Protein AF-A0A920J2R2-F1 (afdb_monomer_lite)

pLDDT: mean 80.24, std 20.34, range [34.06, 97.69]

Sequence (107 aa):
MLVCLKLLDENMEHNNIDTKEVIGLLNEIMEYELAGVVRYTHYSLMVTGPHRLPIVDFLKEQANESLMHAQQAGEVLTGLDGHPSQKIAVIEETHNHSIKRYFGRKP

Structure (mmCIF, N/CA/C/O backbone):
data_AF-A0A920J2R2-F1
#
_entry.id   AF-A0A920J2R2-F1
#
loop_
_atom_site.group_PDB
_atom_site.id
_atom_site.type_symbol
_atom_site.label_atom_id
_atom_site.label_alt_id
_atom_site.label_comp_id
_atom_site.label_asym_id
_atom_site.label_entity_id
_atom_site.label_seq_id
_atom_site.pdbx_PDB_ins_code
_atom_site.Cartn_x
_atom_site.Cartn_y
_atom_site.Cartn_z
_atom_site.occupancy
_atom_site.B_iso_or_equiv
_atom_site.auth_seq_id
_atom_site.auth_comp_id
_atom_site.auth_asym_id
_atom_site.auth_atom_id
_atom_site.pdbx_PDB_model_num
ATOM 1 N N . MET A 1 1 ? -2.874 -8.890 -3.955 1.00 46.66 1 MET A N 1
ATOM 2 C CA . MET A 1 1 ? -3.532 -9.880 -3.067 1.00 46.66 1 MET A CA 1
ATOM 3 C C . MET A 1 1 ? -2.531 -10.752 -2.296 1.00 46.66 1 MET A C 1
ATOM 5 O O . MET A 1 1 ? -2.931 -11.456 -1.379 1.00 46.66 1 MET A O 1
ATOM 9 N N . LEU A 1 2 ? -1.226 -10.724 -2.626 1.00 41.81 2 LEU A N 1
ATOM 10 C CA . LEU A 1 2 ? -0.251 -11.681 -2.078 1.00 41.81 2 LEU A CA 1
ATOM 11 C C . LEU A 1 2 ? 0.444 -11.263 -0.763 1.00 41.81 2 LEU A C 1
ATOM 13 O O . LEU A 1 2 ? 1.125 -12.099 -0.177 1.00 41.81 2 LEU A O 1
ATOM 17 N N . VAL A 1 3 ? 0.309 -10.012 -0.301 1.00 50.25 3 VAL A N 1
ATOM 18 C CA . VAL A 1 3 ? 1.042 -9.529 0.891 1.00 50.25 3 VAL A CA 1
ATOM 19 C C . VAL A 1 3 ? 0.182 -9.572 2.161 1.00 50.25 3 VAL A C 1
ATOM 21 O O . VAL A 1 3 ? 0.661 -10.050 3.183 1.00 50.25 3 VAL A O 1
ATOM 24 N N . CYS A 1 4 ? -1.100 -9.201 2.100 1.00 46.78 4 CYS A N 1
ATOM 25 C CA . CYS A 1 4 ? -1.956 -9.164 3.296 1.00 46.78 4 CYS A CA 1
ATOM 26 C C . CYS A 1 4 ? -2.592 -10.514 3.671 1.00 46.78 4 CYS A C 1
ATOM 28 O O . CYS A 1 4 ? -2.792 -10.784 4.851 1.00 46.78 4 CYS A O 1
ATOM 30 N N . LEU A 1 5 ? -2.855 -11.411 2.708 1.00 40.72 5 LEU A N 1
ATOM 31 C CA . LEU A 1 5 ? -3.514 -12.692 3.015 1.00 40.72 5 LEU A CA 1
ATOM 32 C C . LEU A 1 5 ? -2.608 -13.653 3.805 1.00 40.72 5 LEU A C 1
ATOM 34 O O . LEU A 1 5 ? -3.093 -14.472 4.575 1.00 40.72 5 LEU A O 1
ATOM 38 N N . LYS A 1 6 ? -1.283 -13.527 3.660 1.00 47.97 6 LYS A N 1
ATOM 39 C CA . LYS A 1 6 ? -0.323 -14.426 4.316 1.00 47.97 6 LYS A CA 1
ATOM 40 C C . LYS A 1 6 ? -0.164 -14.166 5.816 1.00 47.97 6 LYS A C 1
ATOM 42 O O . LYS A 1 6 ? 0.309 -15.043 6.522 1.00 47.97 6 LYS A O 1
ATOM 47 N N . LEU A 1 7 ? -0.578 -12.991 6.292 1.00 41.94 7 LEU A N 1
ATOM 48 C CA . LEU A 1 7 ? -0.604 -12.663 7.721 1.00 41.94 7 LEU A CA 1
ATOM 49 C C . LEU A 1 7 ? -1.899 -13.125 8.406 1.00 41.94 7 LEU A C 1
ATOM 51 O O . LEU A 1 7 ? -1.913 -13.304 9.617 1.00 41.94 7 LEU A O 1
ATOM 55 N N . LEU A 1 8 ? -2.973 -13.345 7.641 1.00 48.41 8 LEU A N 1
ATOM 56 C CA . LEU A 1 8 ? -4.291 -13.699 8.177 1.00 48.41 8 LEU A CA 1
ATOM 57 C C . LEU A 1 8 ? -4.527 -15.215 8.288 1.00 48.41 8 LEU A C 1
ATOM 59 O O . LEU A 1 8 ? -5.426 -15.630 9.014 1.00 48.41 8 LEU A O 1
ATOM 63 N N . ASP A 1 9 ? -3.732 -16.037 7.596 1.00 45.88 9 ASP A N 1
ATOM 64 C CA . ASP A 1 9 ? -3.990 -17.480 7.454 1.00 45.88 9 ASP A CA 1
ATOM 65 C C . ASP A 1 9 ? -3.374 -18.345 8.576 1.00 45.88 9 ASP A C 1
ATOM 67 O O . ASP A 1 9 ? -3.753 -19.499 8.743 1.00 45.88 9 ASP A O 1
ATOM 71 N N . GLU A 1 10 ? -2.446 -17.817 9.390 1.00 46.94 10 GLU A N 1
ATOM 72 C CA . GLU A 1 10 ? -1.740 -18.653 10.380 1.00 46.94 10 GLU A CA 1
ATOM 73 C C . GLU A 1 10 ? -2.433 -18.794 11.755 1.00 46.94 10 GLU A C 1
ATOM 75 O O . GLU A 1 10 ? -2.002 -19.661 12.507 1.00 46.94 10 GLU A O 1
ATOM 80 N N . ASN A 1 11 ? -3.493 -18.042 12.123 1.00 44.50 11 ASN A N 1
ATOM 81 C CA . ASN A 1 11 ? -3.997 -18.061 13.525 1.00 44.50 11 ASN A CA 1
ATOM 82 C C . ASN A 1 11 ? -5.510 -17.826 13.794 1.00 44.50 11 ASN A C 1
ATOM 84 O O . ASN A 1 11 ? -5.868 -17.477 14.918 1.00 44.50 11 ASN A O 1
ATOM 88 N N . MET A 1 12 ? -6.442 -18.011 12.852 1.00 47.28 12 MET A N 1
ATOM 89 C CA . MET A 1 12 ? -7.875 -17.796 13.165 1.00 47.28 12 MET A CA 1
ATOM 90 C C . MET A 1 12 ? -8.524 -18.998 13.887 1.00 47.28 12 MET A C 1
ATOM 92 O O . MET A 1 12 ? -9.193 -19.830 13.275 1.00 47.28 12 MET A O 1
ATOM 96 N N . GLU A 1 13 ? -8.366 -19.067 15.213 1.00 50.34 13 GLU A N 1
ATOM 97 C CA . GLU A 1 13 ? -9.287 -19.798 16.096 1.00 50.34 13 GLU A CA 1
ATOM 98 C C . GLU A 1 13 ? -10.589 -19.000 16.287 1.00 50.34 13 GLU A C 1
ATOM 100 O O . GLU A 1 13 ? -10.580 -17.796 16.536 1.00 50.34 13 GLU A O 1
ATOM 105 N N . HIS A 1 14 ? -11.728 -19.690 16.197 1.00 53.56 14 HIS A N 1
ATOM 106 C CA . HIS A 1 14 ? -13.073 -19.121 16.298 1.00 53.56 14 HIS A CA 1
ATOM 107 C C . HIS A 1 14 ? -13.412 -18.756 17.759 1.00 53.56 14 HIS A C 1
ATOM 109 O O . HIS A 1 14 ? -14.188 -19.437 18.427 1.00 53.56 14 HIS A O 1
ATOM 115 N N . ASN A 1 15 ? -12.823 -17.675 18.263 1.00 52.25 15 ASN A N 1
ATOM 116 C CA . ASN A 1 15 ? -13.128 -17.078 19.561 1.00 52.25 15 ASN A CA 1
ATOM 117 C C . ASN A 1 15 ? -13.726 -15.676 19.357 1.00 52.25 15 ASN A C 1
ATOM 119 O O . ASN A 1 15 ? -13.498 -15.035 18.338 1.00 52.25 15 ASN A O 1
ATOM 123 N N . ASN A 1 16 ? -14.557 -15.242 20.306 1.00 59.19 16 ASN A N 1
ATOM 124 C CA . ASN A 1 16 ? -15.261 -13.955 20.338 1.00 59.19 16 ASN A CA 1
ATOM 125 C C . ASN A 1 16 ? -14.414 -12.796 19.759 1.00 59.19 16 ASN A C 1
ATOM 127 O O . ASN A 1 16 ? -13.436 -12.392 20.381 1.00 59.19 16 ASN A O 1
ATOM 131 N N . ILE A 1 17 ? -14.774 -12.308 18.566 1.00 71.12 17 ILE A N 1
ATOM 132 C CA . ILE A 1 17 ? -13.996 -11.317 17.809 1.00 71.12 17 ILE A CA 1
ATOM 133 C C . ILE A 1 17 ? -13.999 -9.988 18.577 1.00 71.12 17 ILE A C 1
ATOM 135 O O . ILE A 1 17 ? -15.046 -9.350 18.701 1.00 71.12 17 ILE A O 1
ATOM 139 N N . ASP A 1 18 ? -12.840 -9.553 19.079 1.00 87.19 18 ASP A N 1
ATOM 140 C CA . ASP A 1 18 ? -12.696 -8.228 19.685 1.00 87.19 18 ASP A CA 1
ATOM 141 C C . ASP A 1 18 ? -12.655 -7.162 18.582 1.00 87.19 18 ASP A C 1
ATOM 143 O O . ASP A 1 18 ? -11.689 -7.042 17.827 1.00 87.19 18 ASP A O 1
ATOM 147 N N . THR A 1 19 ? -13.708 -6.347 18.494 1.00 89.44 19 THR A N 1
ATOM 148 C CA . THR A 1 19 ? -13.801 -5.249 17.523 1.00 89.44 19 THR A CA 1
ATOM 149 C C . THR A 1 19 ? -12.601 -4.302 17.587 1.00 89.44 19 THR A C 1
ATOM 151 O O . THR A 1 19 ? -12.178 -3.791 16.551 1.00 89.44 19 THR A O 1
ATOM 154 N N . LYS A 1 20 ? -12.004 -4.075 18.765 1.00 91.31 20 LYS A N 1
ATOM 155 C CA . LYS A 1 20 ? -10.812 -3.219 18.889 1.00 91.31 20 LYS A CA 1
ATOM 156 C C . LYS A 1 20 ? -9.588 -3.849 18.240 1.00 91.31 20 LYS A C 1
ATOM 158 O O . LYS A 1 20 ? -8.809 -3.137 17.610 1.00 91.31 20 LYS A O 1
ATOM 163 N N . GLU A 1 21 ? -9.430 -5.159 18.387 1.00 91.62 21 GLU A N 1
ATOM 164 C CA . GLU A 1 21 ? -8.349 -5.913 17.754 1.00 91.62 21 GLU A CA 1
ATOM 165 C C . GLU A 1 21 ? -8.504 -5.890 16.230 1.00 91.62 21 GLU A C 1
ATOM 167 O O . GLU A 1 21 ? -7.554 -5.563 15.520 1.00 91.62 21 GLU A O 1
ATOM 172 N N . VAL A 1 22 ? -9.727 -6.097 15.731 1.00 91.94 22 VAL A N 1
ATOM 173 C CA . VAL A 1 22 ? -10.035 -6.001 14.295 1.00 91.94 22 VAL A CA 1
ATOM 174 C C . VAL A 1 22 ? -9.740 -4.606 13.745 1.00 91.94 22 VAL A C 1
ATOM 176 O O . VAL A 1 22 ? -9.115 -4.487 12.694 1.00 91.94 22 VAL A O 1
ATOM 179 N N . ILE A 1 23 ? -10.135 -3.539 14.447 1.00 94.12 23 ILE A N 1
ATOM 180 C CA . ILE A 1 23 ? -9.825 -2.157 14.041 1.00 94.12 23 ILE A CA 1
ATOM 181 C C . ILE A 1 23 ? -8.310 -1.922 13.995 1.00 94.12 23 ILE A C 1
ATOM 183 O O . ILE A 1 23 ? -7.819 -1.259 13.078 1.00 94.12 23 ILE A O 1
ATOM 187 N N . GLY A 1 24 ? -7.564 -2.451 14.968 1.00 93.81 24 GLY A N 1
ATOM 188 C CA . GLY A 1 24 ? -6.102 -2.377 14.987 1.00 93.81 24 GLY A CA 1
ATOM 189 C C . GLY A 1 24 ? -5.480 -3.060 13.770 1.00 93.81 24 GLY A C 1
ATOM 190 O O . GLY A 1 24 ? -4.674 -2.452 13.066 1.00 93.81 24 GLY A O 1
ATOM 191 N N . LEU A 1 25 ? -5.925 -4.280 13.474 1.00 93.06 25 LEU A N 1
ATOM 192 C CA . LEU A 1 25 ? -5.441 -5.072 12.348 1.00 93.06 25 LEU A CA 1
ATOM 193 C C . LEU A 1 25 ? -5.791 -4.444 10.992 1.00 93.06 25 LEU A C 1
ATOM 195 O O . LEU A 1 25 ? -4.955 -4.399 10.094 1.00 93.06 25 LEU A O 1
ATOM 199 N N . LEU A 1 26 ? -7.004 -3.910 10.837 1.00 93.31 26 LEU A N 1
ATOM 200 C CA . LEU A 1 26 ? -7.414 -3.215 9.614 1.00 93.31 26 LEU A CA 1
ATOM 201 C C . LEU A 1 26 ? -6.593 -1.944 9.374 1.00 93.31 26 LEU A C 1
ATOM 203 O O . LEU A 1 26 ? -6.254 -1.651 8.228 1.00 93.31 26 LEU A O 1
ATOM 207 N N . ASN A 1 27 ? -6.237 -1.215 10.436 1.00 95.12 27 ASN A N 1
ATOM 208 C CA . ASN A 1 27 ? -5.322 -0.080 10.333 1.00 95.12 27 ASN A CA 1
ATOM 209 C C . ASN A 1 27 ? -3.946 -0.529 9.835 1.00 95.12 27 ASN A C 1
ATOM 211 O O . ASN A 1 27 ? -3.415 0.070 8.906 1.00 95.12 27 ASN A O 1
ATOM 215 N N . GLU A 1 28 ? -3.393 -1.596 10.409 1.00 94.38 28 GLU A N 1
ATOM 216 C CA . GLU A 1 28 ? -2.102 -2.143 9.990 1.00 94.38 28 GLU A CA 1
ATOM 217 C C . GLU A 1 28 ? -2.126 -2.596 8.519 1.00 94.38 28 GLU A C 1
ATOM 219 O O . GLU A 1 28 ? -1.260 -2.202 7.736 1.00 94.38 28 GLU A O 1
ATOM 224 N N . ILE A 1 29 ? -3.156 -3.342 8.106 1.00 92.81 29 ILE A N 1
ATOM 225 C CA . ILE A 1 29 ? -3.358 -3.757 6.708 1.00 92.81 29 ILE A CA 1
ATOM 226 C C . ILE A 1 29 ? -3.398 -2.538 5.781 1.00 92.81 29 ILE A C 1
ATOM 228 O O . ILE A 1 29 ? -2.716 -2.514 4.755 1.00 92.81 29 ILE A O 1
ATOM 232 N N . MET A 1 30 ? -4.163 -1.508 6.146 1.00 94.25 30 MET A N 1
ATOM 233 C CA . MET A 1 30 ? -4.262 -0.283 5.358 1.00 94.25 30 MET A CA 1
ATOM 234 C C . MET A 1 30 ? -2.902 0.426 5.240 1.00 94.25 30 MET A C 1
ATOM 236 O O . MET A 1 30 ? -2.524 0.836 4.142 1.00 94.25 30 MET A O 1
ATOM 240 N N . GLU A 1 31 ? -2.136 0.533 6.331 1.00 94.69 31 GLU A N 1
ATOM 241 C CA . GLU A 1 31 ? -0.791 1.126 6.325 1.00 94.69 31 GLU A CA 1
ATOM 242 C C . GLU A 1 31 ? 0.182 0.354 5.414 1.00 94.69 31 GLU A C 1
ATOM 244 O O . GLU A 1 31 ? 0.990 0.977 4.711 1.00 94.69 31 GLU A O 1
ATOM 249 N N . TYR A 1 32 ? 0.104 -0.983 5.383 1.00 94.00 32 TYR A N 1
ATOM 250 C CA . TYR A 1 32 ? 0.909 -1.819 4.484 1.00 94.00 32 TYR A CA 1
ATOM 251 C C . TYR A 1 32 ? 0.513 -1.668 3.017 1.00 94.00 32 TYR A C 1
ATOM 253 O O . TYR A 1 32 ? 1.391 -1.552 2.159 1.00 94.00 32 TYR A O 1
ATOM 261 N N . GLU A 1 33 ? -0.781 -1.644 2.711 1.00 94.81 33 GLU A N 1
ATOM 262 C CA . GLU A 1 33 ? -1.256 -1.489 1.336 1.00 94.81 33 GLU A CA 1
ATOM 263 C C . GLU A 1 33 ? -0.919 -0.094 0.792 1.00 94.81 33 GLU A C 1
ATOM 265 O O . GLU A 1 33 ? -0.402 0.027 -0.320 1.00 94.81 33 GLU A O 1
ATOM 270 N N . LEU A 1 34 ? -1.059 0.964 1.599 1.00 95.81 34 LEU A N 1
ATOM 271 C CA . LEU A 1 34 ? -0.603 2.310 1.227 1.00 95.81 34 LEU A CA 1
ATOM 272 C C . LEU A 1 34 ? 0.917 2.368 1.006 1.00 95.81 34 LEU A C 1
ATOM 274 O O . LEU A 1 34 ? 1.382 3.012 0.060 1.00 95.81 34 LEU A O 1
ATOM 278 N N . ALA A 1 35 ? 1.708 1.653 1.813 1.00 94.19 35 ALA A N 1
ATOM 279 C CA . ALA A 1 35 ? 3.138 1.496 1.555 1.00 94.19 35 ALA A CA 1
ATOM 280 C C . ALA A 1 35 ? 3.410 0.738 0.237 1.00 94.19 35 ALA A C 1
ATOM 282 O O . ALA A 1 35 ? 4.360 1.064 -0.479 1.00 94.19 35 ALA A O 1
ATOM 283 N N . GLY A 1 36 ? 2.566 -0.237 -0.114 1.00 90.69 36 GLY A N 1
ATOM 284 C CA . GLY A 1 36 ? 2.560 -0.930 -1.405 1.00 90.69 36 GLY A CA 1
ATOM 285 C C . GLY A 1 36 ? 2.340 0.022 -2.581 1.00 90.69 36 GLY A C 1
ATOM 286 O O . GLY A 1 36 ? 3.139 0.016 -3.520 1.00 90.69 36 GLY A O 1
ATOM 287 N N . VAL A 1 37 ? 1.342 0.912 -2.493 1.00 95.69 37 VAL A N 1
ATOM 288 C CA . VAL A 1 37 ? 1.079 1.953 -3.508 1.00 95.69 37 VAL A CA 1
ATOM 289 C C . VAL A 1 37 ? 2.336 2.779 -3.766 1.00 95.69 37 VAL A C 1
ATOM 291 O O . VAL A 1 37 ? 2.766 2.919 -4.915 1.00 95.69 37 VAL A O 1
ATOM 294 N N . VAL A 1 38 ? 2.961 3.291 -2.702 1.00 95.62 38 VAL A N 1
ATOM 295 C CA . VAL A 1 38 ? 4.179 4.109 -2.806 1.00 95.62 38 VAL A CA 1
ATOM 296 C C . VAL A 1 38 ? 5.323 3.303 -3.424 1.00 95.62 38 VAL A C 1
ATOM 298 O O . VAL A 1 38 ? 5.970 3.772 -4.362 1.00 95.62 38 VAL A O 1
ATOM 301 N N . ARG A 1 39 ? 5.549 2.072 -2.952 1.00 92.31 39 ARG A N 1
ATOM 302 C CA . ARG A 1 39 ? 6.647 1.200 -3.394 1.00 92.31 39 ARG A CA 1
ATOM 303 C C . ARG A 1 39 ? 6.542 0.827 -4.870 1.00 92.31 39 ARG A C 1
ATOM 305 O O . ARG A 1 39 ? 7.512 0.986 -5.611 1.00 92.31 39 ARG A O 1
ATOM 312 N N . TYR A 1 40 ? 5.388 0.334 -5.309 1.00 93.94 40 TYR A N 1
ATOM 313 C CA . TYR A 1 40 ? 5.196 -0.083 -6.698 1.00 93.94 40 TYR A CA 1
ATOM 314 C C . TYR A 1 40 ? 5.209 1.111 -7.652 1.00 93.94 40 TYR A C 1
ATOM 316 O O . TYR A 1 40 ? 5.814 1.028 -8.724 1.00 93.94 40 TYR A O 1
ATOM 324 N N . THR A 1 41 ? 4.651 2.251 -7.229 1.00 95.81 41 THR A N 1
ATOM 325 C CA . THR A 1 41 ? 4.751 3.507 -7.984 1.00 95.81 41 THR A CA 1
ATOM 326 C C . THR A 1 41 ? 6.209 3.909 -8.157 1.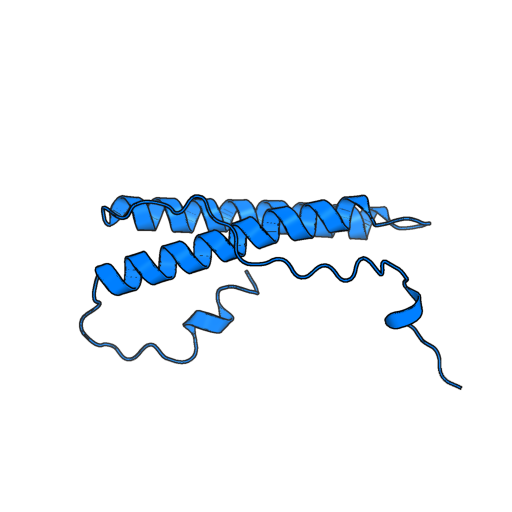00 95.81 41 THR A C 1
ATOM 328 O O . THR A 1 41 ? 6.651 4.111 -9.289 1.00 95.81 41 THR A O 1
ATOM 331 N N . HIS A 1 42 ? 6.979 3.947 -7.067 1.00 93.81 42 HIS A N 1
ATOM 332 C CA . HIS A 1 42 ? 8.402 4.267 -7.099 1.00 93.81 42 HIS A CA 1
ATOM 333 C C . HIS A 1 42 ? 9.169 3.321 -8.040 1.00 93.81 42 HIS A C 1
ATOM 335 O O . HIS A 1 42 ? 9.839 3.786 -8.961 1.00 93.81 42 HIS A O 1
ATOM 341 N N . TYR A 1 43 ? 9.015 2.000 -7.901 1.00 90.00 43 TYR A N 1
ATOM 342 C CA . TYR A 1 43 ? 9.721 1.050 -8.769 1.00 90.00 43 TYR A CA 1
ATOM 343 C C . TYR A 1 43 ? 9.328 1.170 -10.239 1.00 90.00 43 TYR A C 1
ATOM 345 O O . TYR A 1 43 ? 10.203 1.039 -11.095 1.00 90.00 43 TYR A O 1
ATOM 353 N N . SER A 1 44 ? 8.065 1.478 -10.552 1.00 94.12 44 SER A N 1
ATOM 354 C CA . SER A 1 44 ? 7.622 1.677 -11.939 1.00 94.12 44 SER A CA 1
ATOM 355 C C . SER A 1 44 ? 8.367 2.824 -12.638 1.00 94.12 44 SER A C 1
ATOM 357 O O . SER A 1 44 ? 8.623 2.745 -13.840 1.00 94.12 44 SER A O 1
ATOM 359 N N . LEU A 1 45 ? 8.771 3.855 -11.883 1.00 93.81 45 LEU A N 1
ATOM 360 C CA . LEU A 1 45 ? 9.537 5.001 -12.383 1.00 93.81 45 LEU A CA 1
ATOM 361 C C . LEU A 1 45 ? 11.021 4.671 -12.590 1.00 93.81 45 LEU A C 1
ATOM 363 O O . LEU A 1 45 ? 11.681 5.301 -13.415 1.00 93.81 45 LEU A O 1
ATOM 367 N N . MET A 1 46 ? 11.537 3.676 -11.867 1.00 91.81 46 MET A N 1
ATOM 368 C CA . MET A 1 46 ? 12.950 3.291 -11.896 1.00 91.81 46 MET A CA 1
ATOM 369 C C . MET A 1 46 ? 13.278 2.250 -12.978 1.00 91.81 46 MET A C 1
ATOM 371 O O . MET A 1 46 ? 14.454 2.028 -13.282 1.00 91.81 46 MET A O 1
ATOM 375 N N . VAL A 1 47 ? 12.275 1.609 -13.594 1.00 89.50 47 VAL A N 1
ATOM 376 C CA . VAL A 1 47 ? 12.510 0.635 -14.672 1.00 89.50 47 VAL A CA 1
ATOM 377 C C . VAL A 1 47 ? 13.000 1.342 -15.938 1.00 89.50 47 VAL A C 1
ATOM 379 O O . VAL A 1 47 ? 12.325 2.196 -16.512 1.00 89.50 47 VAL A O 1
ATOM 382 N N . THR A 1 48 ? 14.160 0.926 -16.441 1.00 90.31 48 THR A N 1
ATOM 383 C CA . THR A 1 48 ? 14.776 1.466 -17.662 1.00 90.31 48 THR A CA 1
ATOM 384 C C . THR A 1 48 ? 15.212 0.344 -18.608 1.00 90.31 48 THR A C 1
ATOM 386 O O . THR A 1 48 ? 15.256 -0.824 -18.230 1.00 90.31 48 THR A O 1
ATOM 389 N N . GLY A 1 49 ? 15.512 0.689 -19.866 1.00 90.69 49 GLY A N 1
ATOM 390 C CA . GLY A 1 49 ? 16.014 -0.256 -20.870 1.00 90.69 49 GLY A CA 1
ATOM 391 C C . GLY A 1 49 ? 14.979 -0.755 -21.894 1.00 90.69 49 GLY A C 1
ATOM 392 O O . GLY A 1 49 ? 13.812 -0.330 -21.886 1.00 90.69 49 GLY A O 1
ATOM 393 N N . PRO A 1 50 ? 15.421 -1.607 -22.839 1.00 92.38 50 PRO A N 1
ATOM 394 C CA . PRO A 1 50 ? 14.557 -2.222 -23.843 1.00 92.38 50 PRO A CA 1
ATOM 395 C C . PRO A 1 50 ? 13.581 -3.208 -23.189 1.00 92.38 50 PRO A C 1
ATOM 397 O O . PRO A 1 50 ? 13.890 -3.811 -22.168 1.00 92.38 50 PRO A O 1
ATOM 400 N N . HIS A 1 51 ? 12.390 -3.362 -23.774 1.00 91.00 51 HIS A N 1
ATOM 401 C CA . HIS A 1 51 ? 11.320 -4.234 -23.259 1.00 91.00 51 HIS A CA 1
ATOM 402 C C . HIS A 1 51 ? 10.827 -3.906 -21.836 1.00 91.00 51 HIS A C 1
ATOM 404 O O . HIS A 1 51 ? 10.216 -4.750 -21.194 1.00 91.00 51 HIS A O 1
ATOM 410 N N . ARG A 1 52 ? 11.039 -2.678 -21.337 1.00 93.38 52 ARG A N 1
ATOM 411 C CA . ARG A 1 52 ? 10.589 -2.278 -19.991 1.00 93.38 52 ARG A CA 1
ATOM 412 C C . ARG A 1 52 ? 9.073 -2.144 -19.825 1.00 93.38 52 ARG A C 1
ATOM 414 O O . ARG A 1 52 ? 8.598 -2.202 -18.699 1.00 93.38 52 ARG A O 1
ATOM 421 N N . LEU A 1 53 ? 8.329 -1.923 -20.915 1.00 96.06 53 LEU A N 1
ATOM 422 C CA . LEU A 1 53 ? 6.903 -1.569 -20.852 1.00 96.06 53 LEU A CA 1
ATOM 423 C C . LEU A 1 53 ? 6.059 -2.601 -20.081 1.00 96.06 53 LEU A C 1
ATOM 425 O O . LEU A 1 53 ? 5.402 -2.185 -19.136 1.00 96.06 53 LEU A O 1
ATOM 429 N N . PRO A 1 54 ? 6.167 -3.923 -20.334 1.00 95.50 54 PRO A N 1
ATOM 430 C CA . PRO A 1 54 ? 5.397 -4.913 -19.578 1.00 95.50 54 PRO A CA 1
ATOM 431 C C . PRO A 1 54 ? 5.700 -4.912 -18.073 1.00 95.50 54 PRO A C 1
ATOM 433 O O . PRO A 1 54 ? 4.815 -5.162 -17.266 1.00 95.50 54 PRO A O 1
ATOM 436 N N . ILE A 1 55 ? 6.945 -4.614 -17.679 1.00 92.62 55 ILE A N 1
ATOM 437 C CA . ILE A 1 55 ? 7.341 -4.542 -16.263 1.00 92.62 55 ILE A CA 1
ATOM 438 C C . ILE A 1 55 ? 6.755 -3.282 -15.618 1.00 92.62 55 ILE A C 1
ATOM 440 O O . ILE A 1 55 ? 6.252 -3.338 -14.499 1.00 92.62 55 ILE A O 1
ATOM 444 N N . VAL A 1 56 ? 6.813 -2.146 -16.319 1.00 95.19 56 VAL A N 1
ATOM 445 C CA . VAL A 1 56 ? 6.212 -0.888 -15.855 1.00 95.19 56 VAL A CA 1
ATOM 446 C C . VAL A 1 56 ? 4.703 -1.043 -15.691 1.00 95.19 56 VAL A C 1
ATOM 448 O O . VAL A 1 56 ? 4.167 -0.614 -14.673 1.00 95.19 56 VAL A O 1
ATOM 451 N N . ASP A 1 57 ? 4.032 -1.661 -16.662 1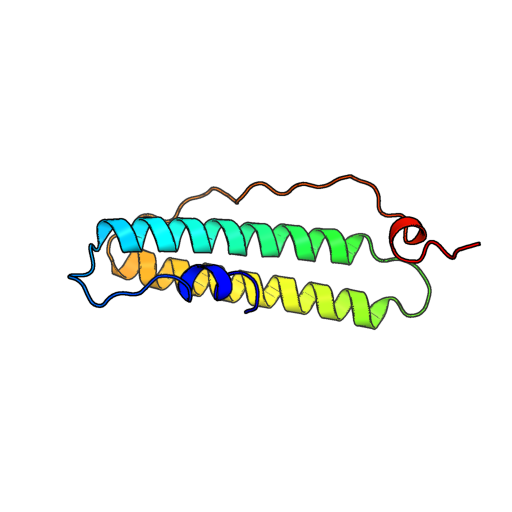.00 97.19 57 ASP A N 1
ATOM 452 C CA . ASP A 1 57 ? 2.583 -1.865 -16.632 1.00 97.19 57 ASP A CA 1
ATOM 453 C C . ASP A 1 57 ? 2.186 -2.800 -15.486 1.00 97.19 57 ASP A C 1
ATOM 455 O O . ASP A 1 57 ? 1.331 -2.437 -14.682 1.00 97.19 57 ASP A O 1
ATOM 459 N N . PHE A 1 58 ? 2.906 -3.913 -15.306 1.00 94.56 58 PHE A N 1
ATOM 460 C CA . PHE A 1 58 ? 2.725 -4.798 -14.153 1.00 94.56 58 PHE A CA 1
ATOM 461 C C . PHE A 1 58 ? 2.865 -4.052 -12.815 1.00 94.56 58 PHE A C 1
ATOM 463 O O . PHE A 1 58 ? 2.018 -4.179 -11.936 1.00 94.56 58 PHE A O 1
ATOM 470 N N . LEU A 1 59 ? 3.907 -3.231 -12.643 1.00 94.56 59 LEU A N 1
ATOM 471 C CA . LEU A 1 59 ? 4.108 -2.475 -11.400 1.00 94.56 59 LEU A CA 1
ATOM 472 C C . LEU A 1 59 ? 2.998 -1.441 -11.162 1.00 94.56 59 LEU A C 1
ATOM 474 O O . LEU A 1 59 ? 2.581 -1.243 -10.023 1.00 94.56 59 LEU A O 1
ATOM 478 N N . LYS A 1 60 ? 2.482 -0.804 -12.216 1.00 96.69 60 LYS A N 1
ATOM 479 C CA . LYS A 1 60 ? 1.335 0.109 -12.102 1.00 96.69 60 LYS A CA 1
ATOM 480 C C . LYS A 1 60 ? 0.055 -0.623 -11.712 1.00 96.69 60 LYS A C 1
ATOM 482 O O . LYS A 1 60 ? -0.694 -0.118 -10.880 1.00 96.69 60 LYS A O 1
ATOM 487 N N . GLU A 1 61 ? -0.189 -1.803 -12.273 1.00 97.69 61 GLU A N 1
ATOM 488 C CA . GLU A 1 61 ? -1.321 -2.649 -11.883 1.00 97.69 61 GLU A CA 1
ATOM 489 C C . GLU A 1 61 ? -1.236 -3.036 -10.405 1.00 97.69 61 GLU A C 1
ATOM 491 O O . GLU A 1 61 ? -2.225 -2.907 -9.689 1.00 97.69 61 GLU A O 1
ATOM 496 N N . GLN A 1 62 ? -0.048 -3.402 -9.916 1.00 95.38 62 GLN A N 1
ATOM 497 C CA . GLN A 1 62 ? 0.162 -3.703 -8.496 1.00 95.38 62 GLN A CA 1
ATOM 498 C C . GLN A 1 62 ? -0.060 -2.483 -7.587 1.00 95.38 62 GLN A C 1
ATOM 500 O O . GLN A 1 62 ? -0.654 -2.619 -6.521 1.00 95.38 62 GLN A O 1
ATOM 505 N N . ALA A 1 63 ? 0.344 -1.278 -8.008 1.00 95.88 63 ALA A N 1
ATOM 506 C CA . ALA A 1 63 ? 0.043 -0.052 -7.263 1.00 95.88 63 ALA A CA 1
ATOM 507 C C . ALA A 1 63 ? -1.472 0.212 -7.168 1.00 95.88 63 ALA A C 1
ATOM 509 O O . ALA A 1 63 ? -1.968 0.578 -6.103 1.00 95.88 63 ALA A O 1
ATOM 510 N N . ASN A 1 64 ? -2.213 -0.004 -8.260 1.00 97.69 64 ASN A N 1
ATOM 511 C CA . ASN A 1 64 ? -3.670 0.155 -8.276 1.00 97.69 64 ASN A CA 1
ATOM 512 C C . ASN A 1 64 ? -4.375 -0.894 -7.406 1.00 97.69 64 ASN A C 1
ATOM 514 O O . ASN A 1 64 ? -5.313 -0.561 -6.685 1.00 97.69 64 ASN A O 1
ATOM 518 N N . GLU A 1 65 ? -3.915 -2.145 -7.449 1.00 95.25 65 GLU A N 1
ATOM 519 C CA . GLU A 1 65 ? -4.450 -3.226 -6.620 1.00 95.25 65 GLU A CA 1
ATOM 520 C C . GLU A 1 65 ? -4.253 -2.932 -5.125 1.00 95.25 65 GLU A C 1
ATOM 522 O O . GLU A 1 65 ? -5.196 -3.052 -4.344 1.00 95.25 65 GLU A O 1
ATOM 527 N N . SER A 1 66 ? -3.067 -2.457 -4.730 1.00 94.31 66 SER A N 1
ATOM 528 C CA . SER A 1 66 ? -2.821 -2.032 -3.348 1.00 94.31 66 SER A CA 1
ATOM 529 C C . SER A 1 66 ? -3.703 -0.856 -2.925 1.00 94.31 66 SER A C 1
ATOM 531 O O . SER A 1 66 ? -4.227 -0.851 -1.812 1.00 94.31 66 SER A O 1
ATOM 533 N N . LEU A 1 67 ? -3.938 0.124 -3.804 1.00 97.38 67 LEU A N 1
ATOM 534 C CA . LEU A 1 67 ? -4.839 1.235 -3.486 1.00 97.38 67 LEU A CA 1
ATOM 535 C C . LEU A 1 67 ? -6.271 0.740 -3.239 1.00 97.38 67 LEU A C 1
ATOM 537 O O . LEU A 1 67 ? -6.901 1.162 -2.270 1.00 97.38 67 LEU A O 1
ATOM 541 N N . MET A 1 68 ? -6.757 -0.180 -4.075 1.00 97.50 68 MET A N 1
ATOM 542 C CA . MET A 1 68 ? -8.074 -0.797 -3.909 1.00 97.50 68 MET A CA 1
ATOM 543 C C . MET A 1 68 ? -8.194 -1.505 -2.552 1.00 97.50 68 MET A C 1
ATOM 545 O O . MET A 1 68 ? -9.191 -1.325 -1.857 1.00 97.50 68 MET A O 1
ATOM 549 N N . HIS A 1 69 ? -7.181 -2.265 -2.133 1.00 93.19 69 HIS A N 1
ATOM 550 C CA . HIS A 1 69 ? -7.209 -2.945 -0.833 1.00 93.19 69 HIS A CA 1
ATOM 551 C C . HIS A 1 69 ? -7.145 -1.980 0.350 1.00 93.19 69 HIS A C 1
ATOM 553 O O . HIS A 1 69 ? -7.865 -2.175 1.327 1.00 93.19 69 HIS A O 1
ATOM 559 N N . ALA A 1 70 ? -6.330 -0.924 0.267 1.00 95.56 70 ALA A N 1
ATOM 560 C CA . ALA A 1 70 ? -6.296 0.110 1.300 1.00 95.56 70 ALA A CA 1
ATOM 561 C C . ALA A 1 70 ? -7.674 0.771 1.471 1.00 95.56 70 ALA A C 1
ATOM 563 O O . ALA A 1 70 ? -8.121 0.988 2.597 1.00 95.56 70 ALA A O 1
ATOM 564 N N . GLN A 1 71 ? -8.372 1.041 0.362 1.00 96.25 71 GLN A N 1
ATOM 565 C CA . GLN A 1 71 ? -9.735 1.579 0.377 1.00 96.25 71 GLN A CA 1
ATOM 566 C C . GLN A 1 71 ? -10.721 0.600 1.020 1.00 96.25 71 GLN A C 1
ATOM 568 O O . GLN A 1 71 ? -11.443 0.988 1.933 1.00 96.25 71 GLN A O 1
ATOM 573 N N . GLN A 1 72 ? -10.700 -0.673 0.617 1.00 95.25 72 GLN A N 1
ATOM 574 C CA . GLN A 1 72 ? -11.565 -1.709 1.191 1.00 95.25 72 GLN A CA 1
ATOM 575 C C . GLN A 1 72 ? -11.335 -1.888 2.699 1.00 95.25 72 GLN A C 1
ATOM 577 O O . GLN A 1 72 ? -12.292 -1.936 3.469 1.00 95.25 72 GLN A O 1
ATOM 582 N N . ALA A 1 73 ? -10.075 -1.937 3.142 1.00 93.31 73 ALA A N 1
ATOM 583 C CA . ALA A 1 73 ? -9.739 -2.021 4.561 1.00 93.31 73 ALA A CA 1
ATOM 584 C C . ALA A 1 73 ? -10.238 -0.788 5.333 1.00 93.31 73 ALA A C 1
ATOM 586 O O . ALA A 1 73 ? -10.810 -0.933 6.413 1.00 93.31 73 ALA A O 1
ATOM 587 N N . GLY A 1 74 ? -10.083 0.412 4.763 1.00 94.44 74 GLY A N 1
ATOM 588 C CA . GLY A 1 74 ? -10.578 1.664 5.340 1.00 94.44 74 GLY A CA 1
ATOM 589 C C . GLY A 1 74 ? -12.107 1.740 5.436 1.00 94.44 74 GLY A C 1
ATOM 590 O O . GLY A 1 74 ? -12.637 2.208 6.445 1.00 94.44 74 GLY A O 1
ATOM 591 N N . GLU A 1 75 ? -12.832 1.249 4.431 1.00 95.38 75 GLU A N 1
ATOM 592 C CA . GLU A 1 75 ? -14.300 1.165 4.450 1.00 95.38 75 GLU A CA 1
ATOM 593 C C . GLU A 1 75 ? -14.793 0.242 5.570 1.00 95.38 75 GLU A C 1
ATOM 595 O O . GLU A 1 75 ? -15.656 0.631 6.357 1.00 95.38 75 GLU A O 1
ATOM 600 N N . VAL A 1 76 ? -14.203 -0.951 5.706 1.00 93.44 76 VAL A N 1
ATOM 601 C CA . VAL A 1 76 ? -14.555 -1.879 6.794 1.00 93.44 76 VAL A CA 1
ATOM 602 C C . VAL A 1 76 ? -14.210 -1.271 8.153 1.00 93.44 76 VAL A C 1
ATOM 604 O O . VAL A 1 76 ? -15.023 -1.308 9.073 1.00 93.44 76 VAL A O 1
ATOM 607 N N . LEU A 1 77 ? -13.029 -0.665 8.276 1.00 93.56 77 LEU A N 1
ATOM 608 C CA . LEU A 1 77 ? -12.562 -0.037 9.507 1.00 93.56 77 LEU A CA 1
ATOM 609 C C . LEU A 1 77 ? -13.489 1.088 9.972 1.00 93.56 77 LEU A C 1
ATOM 611 O O . LEU A 1 77 ? -13.839 1.147 11.150 1.00 93.56 77 LEU A O 1
ATOM 615 N N . THR A 1 78 ? -13.896 1.969 9.058 1.00 95.06 78 THR A N 1
ATOM 616 C CA . THR A 1 78 ? -14.812 3.076 9.376 1.00 95.06 78 THR A CA 1
ATOM 617 C C . THR A 1 78 ? -16.223 2.580 9.675 1.00 95.06 78 THR A C 1
ATOM 619 O O . THR A 1 78 ? -16.891 3.151 10.531 1.00 95.06 78 THR A O 1
ATOM 622 N N . GLY A 1 79 ? -16.653 1.478 9.053 1.00 93.69 79 GLY A N 1
ATOM 623 C CA . GLY A 1 79 ? -17.902 0.792 9.393 1.00 93.69 79 GLY A CA 1
ATOM 624 C C . GLY A 1 79 ? -17.929 0.187 10.804 1.00 93.69 79 GLY A C 1
ATOM 625 O O . GLY A 1 79 ? -19.011 -0.076 11.324 1.00 93.69 79 GLY A O 1
ATOM 626 N N . LEU A 1 80 ? -16.766 -0.007 11.434 1.00 93.19 80 LEU A N 1
ATOM 627 C CA . LEU A 1 80 ? -16.616 -0.457 12.824 1.00 93.19 80 LEU A CA 1
ATOM 628 C C . LEU A 1 80 ? -16.382 0.706 13.809 1.00 93.19 80 LEU A C 1
ATOM 630 O O . LEU A 1 80 ? -15.898 0.476 14.915 1.00 93.19 80 LEU A O 1
ATOM 634 N N . ASP A 1 81 ? -16.672 1.949 13.409 1.00 93.50 81 ASP A N 1
ATOM 635 C CA . ASP A 1 81 ? -16.374 3.180 14.163 1.00 93.50 81 ASP A CA 1
ATOM 636 C C . ASP A 1 81 ? -14.867 3.393 14.445 1.00 93.50 81 ASP A C 1
ATOM 638 O O . ASP A 1 81 ? -14.473 4.147 15.341 1.00 93.50 81 ASP A O 1
ATOM 642 N N . GLY A 1 82 ? -13.995 2.743 13.668 1.00 91.75 82 GLY A N 1
ATOM 643 C CA . GLY A 1 82 ? -12.551 2.946 13.708 1.00 91.75 82 GLY A CA 1
ATOM 644 C C . GLY A 1 82 ? -12.118 4.236 13.004 1.00 91.75 82 GLY A C 1
ATOM 645 O O . GLY A 1 82 ? -12.752 4.708 12.060 1.00 91.75 82 GLY A O 1
ATOM 646 N N . HIS A 1 83 ? -10.979 4.790 13.424 1.00 94.56 83 HIS A N 1
ATOM 647 C CA . HIS A 1 83 ? -10.349 5.930 12.753 1.00 94.56 83 HIS A CA 1
ATOM 648 C C . HIS A 1 83 ? -9.188 5.468 11.860 1.00 94.56 83 HIS A C 1
ATOM 650 O O . HIS A 1 83 ? -8.258 4.842 12.380 1.00 94.56 83 HIS A O 1
ATOM 656 N N . PRO A 1 84 ? -9.213 5.772 10.546 1.00 92.62 84 PRO A N 1
ATOM 657 C CA . PRO A 1 84 ? -8.128 5.419 9.641 1.00 92.62 84 PRO A CA 1
ATOM 658 C C . PRO A 1 84 ? -6.834 6.145 10.013 1.00 92.62 84 PRO A C 1
ATOM 660 O O . PRO A 1 84 ? -6.810 7.371 10.165 1.00 92.62 84 PRO A O 1
ATOM 663 N N . SER A 1 85 ? -5.745 5.394 10.121 1.00 91.50 85 SER A N 1
ATOM 664 C CA .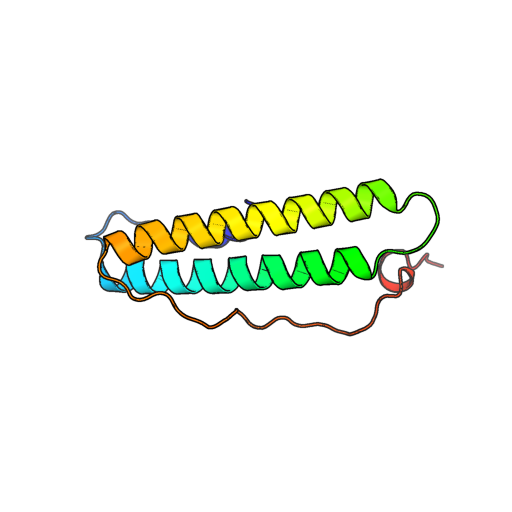 SER A 1 85 ? -4.402 5.943 10.251 1.00 91.50 85 SER A CA 1
ATOM 665 C C . SER A 1 85 ? -3.997 6.744 9.010 1.00 91.50 85 SER A C 1
ATOM 667 O O . SER A 1 85 ? -4.347 6.416 7.880 1.00 91.50 85 SER A O 1
ATOM 669 N N . GLN A 1 86 ? -3.213 7.800 9.226 1.00 89.50 86 GLN A N 1
ATOM 670 C CA . GLN A 1 86 ? -2.574 8.581 8.157 1.00 89.50 86 GLN A CA 1
ATOM 671 C C . GLN A 1 86 ? -1.138 8.117 7.872 1.00 89.50 86 GLN A C 1
ATOM 673 O O . GLN A 1 86 ? -0.422 8.746 7.092 1.00 89.50 86 GLN A O 1
ATOM 678 N N . LYS A 1 87 ? -0.678 7.067 8.556 1.00 90.56 87 LYS A N 1
ATOM 679 C CA . LYS A 1 87 ? 0.676 6.541 8.403 1.00 90.56 87 LYS A CA 1
ATOM 680 C C . LYS A 1 87 ? 0.746 5.579 7.220 1.00 90.56 87 LYS A C 1
ATOM 682 O O . LYS A 1 87 ? -0.261 5.121 6.691 1.00 90.56 87 LYS A O 1
ATOM 687 N N . ILE A 1 88 ? 1.974 5.272 6.832 1.00 89.88 88 ILE A N 1
ATOM 688 C CA . ILE A 1 88 ? 2.298 4.158 5.947 1.00 89.88 88 ILE A CA 1
ATOM 689 C C . ILE A 1 88 ? 3.325 3.286 6.659 1.00 89.88 88 ILE A C 1
ATOM 691 O O . ILE A 1 88 ? 4.158 3.805 7.413 1.00 89.88 88 ILE A O 1
ATOM 695 N N . ALA A 1 89 ? 3.281 1.980 6.410 1.00 86.81 89 ALA A N 1
ATOM 696 C CA . ALA A 1 89 ? 4.294 1.071 6.922 1.00 86.81 89 ALA A CA 1
ATOM 697 C C . ALA A 1 89 ? 5.686 1.461 6.392 1.00 86.81 89 ALA A C 1
ATOM 699 O O . ALA A 1 89 ? 5.825 2.034 5.307 1.00 86.81 89 ALA A O 1
ATOM 700 N N . VAL A 1 90 ? 6.732 1.146 7.160 1.00 84.94 90 VAL A N 1
ATOM 701 C CA . VAL A 1 90 ? 8.112 1.496 6.798 1.00 84.94 90 VAL A CA 1
ATOM 702 C C . VAL A 1 90 ? 8.482 0.872 5.449 1.00 84.94 90 VAL A C 1
ATOM 704 O O . VAL A 1 90 ? 8.358 -0.334 5.228 1.00 84.94 90 VAL A O 1
ATOM 707 N N . ILE A 1 91 ? 8.971 1.709 4.536 1.00 79.56 91 ILE A N 1
ATOM 708 C CA . ILE A 1 91 ? 9.466 1.286 3.228 1.00 79.56 91 ILE A CA 1
ATOM 709 C C . ILE A 1 91 ? 10.991 1.263 3.294 1.00 79.56 91 ILE A C 1
ATOM 711 O O . ILE A 1 91 ? 11.634 2.309 3.269 1.00 79.56 91 ILE A O 1
ATOM 715 N N . GLU A 1 92 ? 11.587 0.074 3.363 1.00 72.75 92 GLU A N 1
ATOM 716 C CA . GLU A 1 92 ? 13.036 -0.052 3.199 1.00 72.75 92 GLU A CA 1
ATOM 717 C C . GLU A 1 92 ? 13.420 0.076 1.718 1.00 72.75 92 GLU A C 1
ATOM 719 O O . GLU A 1 92 ? 13.062 -0.769 0.891 1.00 72.75 92 GLU A O 1
ATOM 724 N N . GLU A 1 93 ? 14.168 1.129 1.379 1.00 65.75 93 GLU A N 1
ATOM 725 C CA . GLU A 1 93 ? 14.737 1.342 0.048 1.00 65.75 93 GLU A CA 1
ATOM 726 C C . GLU A 1 93 ? 16.269 1.387 0.122 1.00 65.75 93 GLU A C 1
ATOM 728 O O . GLU A 1 93 ? 16.879 2.305 0.670 1.00 65.75 93 GLU A O 1
ATOM 733 N N . THR A 1 94 ? 16.926 0.397 -0.482 1.00 66.50 94 THR A N 1
ATOM 734 C CA . THR A 1 94 ? 18.397 0.297 -0.480 1.00 66.50 94 THR A CA 1
ATOM 735 C C . THR A 1 94 ? 19.074 1.201 -1.517 1.00 66.50 94 THR A C 1
ATOM 737 O O . THR A 1 94 ? 20.296 1.146 -1.655 1.00 66.50 94 THR A O 1
ATOM 740 N N . HIS A 1 95 ? 18.299 1.995 -2.276 1.00 64.06 95 HIS A N 1
ATOM 741 C CA . HIS A 1 95 ? 18.732 2.867 -3.382 1.00 64.06 95 HIS A CA 1
ATOM 742 C C . HIS A 1 95 ? 19.561 2.162 -4.478 1.00 64.06 95 HIS A C 1
ATOM 744 O O . HIS A 1 95 ? 20.073 2.790 -5.409 1.00 64.06 95 HIS A O 1
ATOM 750 N N . ASN A 1 96 ? 19.687 0.836 -4.408 1.00 60.16 96 ASN A N 1
ATOM 751 C CA . ASN A 1 96 ? 20.480 0.038 -5.321 1.00 60.16 96 ASN A CA 1
ATOM 752 C C . ASN A 1 96 ? 19.584 -0.566 -6.401 1.00 60.16 96 ASN A C 1
ATOM 754 O O . ASN A 1 96 ? 19.046 -1.662 -6.261 1.00 60.16 96 ASN A O 1
ATOM 758 N N . HIS A 1 97 ? 19.481 0.157 -7.509 1.00 62.81 97 HIS A N 1
ATOM 759 C CA . HIS A 1 97 ? 18.643 -0.187 -8.658 1.00 62.81 97 HIS A CA 1
ATOM 760 C C . HIS A 1 97 ? 19.380 -1.044 -9.703 1.00 62.81 97 HIS A C 1
ATOM 762 O O . HIS A 1 97 ? 18.944 -1.193 -10.844 1.00 62.81 97 HIS A O 1
ATOM 768 N N . SER A 1 98 ? 20.531 -1.611 -9.332 1.00 53.09 98 SER A N 1
ATOM 769 C CA . SER A 1 98 ? 21.365 -2.391 -10.241 1.00 53.09 98 SER A CA 1
ATOM 770 C C . SER A 1 98 ? 20.777 -3.791 -10.458 1.00 53.09 98 SER A C 1
ATOM 772 O O . SER A 1 98 ? 20.822 -4.633 -9.560 1.00 53.09 98 SER A O 1
ATOM 774 N N . ILE A 1 99 ? 20.365 -4.109 -11.693 1.00 54.84 99 ILE A N 1
ATOM 775 C CA . ILE A 1 99 ? 19.982 -5.474 -12.139 1.00 54.84 99 ILE A CA 1
ATOM 776 C C . ILE A 1 99 ? 21.070 -6.519 -11.797 1.00 54.84 99 ILE A C 1
ATOM 778 O O . ILE A 1 99 ? 20.795 -7.705 -11.600 1.00 54.84 99 ILE A O 1
ATOM 782 N N . LYS A 1 100 ? 22.322 -6.063 -11.661 1.00 50.75 100 LYS A N 1
ATOM 783 C CA . LYS A 1 100 ? 23.520 -6.865 -11.382 1.00 50.75 100 LYS A CA 1
ATOM 784 C C . LYS A 1 100 ? 23.436 -7.716 -10.104 1.00 50.75 100 LYS A C 1
ATOM 786 O O . LYS A 1 100 ? 24.106 -8.740 -10.046 1.00 50.75 100 LYS A O 1
ATOM 791 N N . ARG A 1 101 ? 22.627 -7.338 -9.102 1.00 47.34 101 ARG A N 1
ATOM 792 C CA . ARG A 1 101 ? 22.466 -8.127 -7.861 1.00 47.34 101 ARG A CA 1
ATOM 793 C C . ARG A 1 101 ? 21.614 -9.387 -8.056 1.00 47.34 101 ARG A C 1
ATOM 795 O O . ARG A 1 101 ? 21.902 -10.395 -7.425 1.00 47.34 101 ARG A O 1
ATOM 802 N N . TYR A 1 102 ? 20.5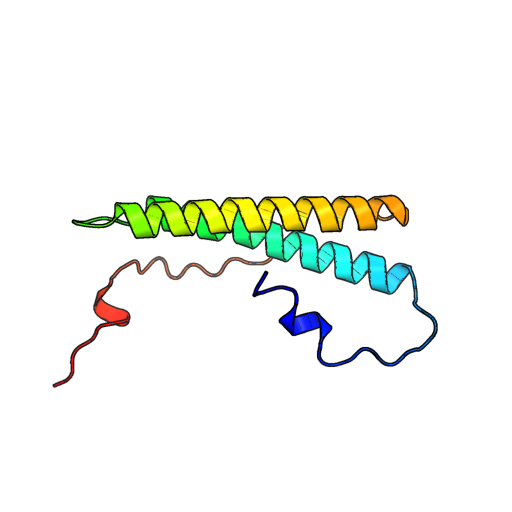99 -9.346 -8.920 1.00 47.41 102 TYR A N 1
ATOM 803 C CA . TYR A 1 102 ? 19.664 -10.467 -9.097 1.00 47.41 102 TYR A CA 1
ATOM 804 C C . TYR A 1 102 ? 20.132 -11.485 -10.139 1.00 47.41 102 TYR A C 1
ATOM 806 O O . TYR A 1 102 ? 19.899 -12.678 -9.983 1.00 47.41 102 TYR A O 1
ATOM 814 N N . PHE A 1 103 ? 20.849 -11.030 -11.168 1.00 47.47 103 PHE A N 1
ATOM 815 C CA . PHE A 1 103 ? 21.364 -11.885 -12.244 1.00 47.47 103 PHE A CA 1
ATOM 816 C C . PHE A 1 103 ? 22.890 -11.977 -12.243 1.00 47.47 103 PHE A C 1
ATOM 818 O O . PHE A 1 103 ? 23.512 -12.120 -13.298 1.00 47.47 103 PHE A O 1
ATOM 825 N N . GLY A 1 104 ? 23.502 -11.876 -11.059 1.00 38.72 104 GLY A N 1
ATOM 826 C CA . GLY A 1 104 ? 24.927 -12.113 -10.861 1.00 38.72 104 GLY A CA 1
ATOM 827 C C . GLY A 1 104 ? 25.297 -13.533 -11.281 1.00 38.72 104 GLY A C 1
ATOM 828 O O . GLY A 1 104 ? 25.233 -14.466 -10.486 1.00 38.72 104 GLY A O 1
ATOM 829 N N . ARG A 1 105 ? 25.654 -13.681 -12.560 1.00 42.16 105 ARG A N 1
ATOM 830 C CA . ARG A 1 105 ? 26.282 -14.862 -13.147 1.00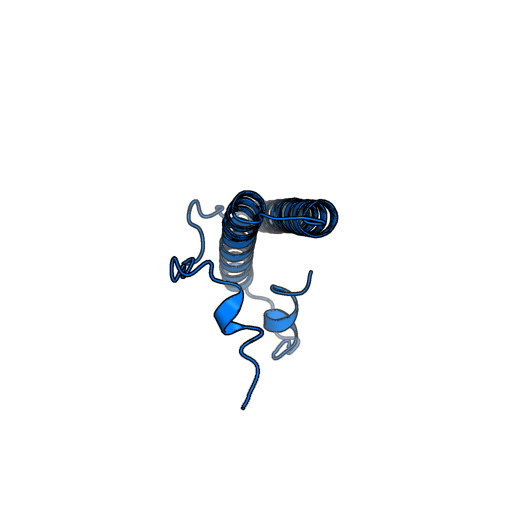 42.16 105 ARG A CA 1
ATOM 831 C C . ARG A 1 105 ? 27.490 -15.248 -12.286 1.00 42.16 105 ARG A C 1
ATOM 833 O O . ARG A 1 105 ? 28.398 -14.438 -12.140 1.00 42.16 105 ARG A O 1
ATOM 840 N N . LYS A 1 106 ? 27.510 -16.479 -11.767 1.00 34.06 106 LYS A N 1
ATOM 841 C CA . LYS A 1 106 ? 28.772 -17.225 -11.618 1.00 34.06 106 LYS A CA 1
ATOM 842 C C . LYS A 1 106 ? 29.250 -17.629 -13.023 1.00 34.06 106 LYS A C 1
ATOM 844 O O . LYS A 1 106 ? 28.387 -17.830 -13.886 1.00 34.06 106 LYS A O 1
ATOM 849 N N . PRO A 1 107 ? 30.560 -17.763 -13.284 1.00 40.88 107 PRO A N 1
ATOM 850 C CA . PRO A 1 107 ? 31.656 -17.998 -12.338 1.00 40.88 107 PRO A CA 1
ATOM 851 C C . PRO A 1 107 ? 32.401 -16.745 -11.872 1.00 40.88 107 PRO A C 1
ATOM 853 O O . PRO A 1 107 ? 32.552 -15.799 -12.675 1.00 40.88 107 PRO A 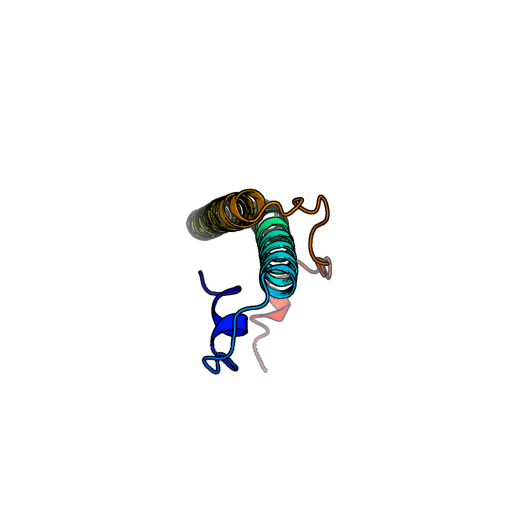O 1
#

Foldseek 3Di:
DPPLVVVVPPDDDPDDDDLVVLLVSLLQLLLALQLLLVVLQVVLVLQDDPPSVVVSVVSNVSSVVSVVSSVVSVVVSVVSVHDHDPHHPDDDDPVDSDPCVVPVDDD

Radius of gyration: 17.44 Å; chains: 1; bounding box: 50×28×44 Å

Secondary structure (DSSP, 8-state):
-TTTHHHHSS--------HHHHHHHHHHHHHHHHHHHHHHHHHHHH--STT-HHHHHHHHHHHHHHHHHHHHHHHHHHHTTPPPP-------------GGGTS----